Protein AF-A0A7C3V975-F1 (afdb_monomer_lite)

pLDDT: mean 89.35, std 14.67, range [47.31, 98.38]

Sequence (94 aa):
ELTDHHQCRLGKWYEGIGRQKYGEYKEFIELGQIHPKVHETGKALIDALNAKDTEKANNLADKLIDYKNQVIKVLDDLNNKVKANNIYNRQKEV

Radius of gyration: 17.16 Å; chains: 1; bounding box: 35×23×55 Å

Structure (mmCIF, N/CA/C/O backbone):
data_AF-A0A7C3V975-F1
#
_entry.id   AF-A0A7C3V975-F1
#
loop_
_atom_site.group_PDB
_atom_site.id
_atom_site.type_symbol
_atom_site.label_atom_id
_atom_site.label_alt_id
_atom_site.label_comp_id
_atom_site.label_asym_id
_atom_site.label_entity_id
_atom_site.label_seq_id
_atom_site.pdbx_PDB_ins_code
_atom_site.Cartn_x
_atom_site.Cartn_y
_atom_site.Cartn_z
_atom_site.occupancy
_atom_site.B_iso_or_equiv
_atom_site.auth_seq_id
_atom_site.auth_comp_id
_atom_site.auth_asym_id
_atom_site.auth_atom_id
_atom_site.pdbx_PDB_model_num
ATOM 1 N N . GLU A 1 1 ? 9.099 -12.260 -3.849 1.00 52.84 1 GLU A N 1
ATOM 2 C CA . GLU A 1 1 ? 7.861 -11.571 -3.408 1.00 52.84 1 GLU A CA 1
ATOM 3 C C . GLU A 1 1 ? 7.065 -10.925 -4.550 1.00 52.84 1 GLU A C 1
ATOM 5 O O . GLU A 1 1 ? 5.848 -10.962 -4.492 1.00 52.84 1 GLU A O 1
ATOM 10 N N . LEU A 1 2 ? 7.691 -10.389 -5.611 1.00 51.84 2 LEU A N 1
ATOM 11 C CA . LEU A 1 2 ? 6.971 -9.817 -6.771 1.00 51.84 2 LEU A CA 1
ATOM 12 C C . LEU A 1 2 ? 6.350 -10.855 -7.732 1.00 51.84 2 LEU A C 1
ATOM 14 O O . LEU A 1 2 ? 5.587 -10.493 -8.621 1.00 51.84 2 LEU A O 1
ATOM 18 N N . THR A 1 3 ? 6.644 -12.140 -7.535 1.00 50.06 3 THR A N 1
ATOM 19 C CA . THR A 1 3 ? 6.222 -13.249 -8.406 1.00 50.06 3 THR A CA 1
ATOM 20 C C . THR A 1 3 ? 5.510 -14.396 -7.678 1.00 50.06 3 THR A C 1
ATOM 22 O O . THR A 1 3 ? 5.170 -15.375 -8.332 1.00 50.06 3 THR A O 1
ATOM 25 N N . ASP A 1 4 ? 5.204 -14.292 -6.376 1.00 47.75 4 ASP A N 1
ATOM 26 C CA . ASP A 1 4 ? 4.550 -15.380 -5.616 1.00 47.75 4 ASP A CA 1
ATOM 27 C C . ASP A 1 4 ? 3.131 -15.011 -5.142 1.00 47.75 4 ASP A C 1
ATOM 29 O O . ASP A 1 4 ? 2.856 -14.552 -4.031 1.00 47.75 4 ASP A O 1
ATOM 33 N N . HIS A 1 5 ? 2.248 -15.126 -6.128 1.00 51.56 5 HIS A N 1
ATOM 34 C CA . HIS A 1 5 ? 0.832 -15.461 -6.115 1.00 51.56 5 HIS A CA 1
ATOM 35 C C . HIS A 1 5 ? 0.293 -15.929 -4.729 1.00 51.56 5 HIS A C 1
ATOM 37 O O . HIS A 1 5 ? 0.618 -17.009 -4.253 1.00 51.56 5 HIS A O 1
ATOM 43 N N . HIS A 1 6 ? -0.594 -15.129 -4.107 1.00 47.31 6 HIS A N 1
ATOM 44 C CA . HIS A 1 6 ? -1.404 -15.391 -2.885 1.00 47.31 6 HIS A CA 1
ATOM 45 C C . HIS A 1 6 ? -0.833 -15.071 -1.478 1.00 47.31 6 HIS A C 1
ATOM 47 O O . HIS A 1 6 ? -1.545 -15.292 -0.494 1.00 47.31 6 HIS A O 1
ATOM 53 N N . GLN A 1 7 ? 0.392 -14.544 -1.312 1.00 57.78 7 GLN A N 1
ATOM 54 C CA . GLN A 1 7 ? 1.087 -14.669 -0.011 1.00 57.78 7 GLN A CA 1
ATOM 55 C C . GLN A 1 7 ? 1.553 -13.393 0.729 1.00 57.78 7 GLN A C 1
ATOM 57 O O . GLN A 1 7 ? 2.099 -13.539 1.825 1.00 57.78 7 GLN A O 1
ATOM 62 N N . CYS A 1 8 ? 1.322 -12.161 0.249 1.00 83.44 8 CYS A N 1
ATOM 63 C CA . CYS A 1 8 ? 1.775 -10.976 1.001 1.00 83.44 8 CYS A CA 1
ATOM 64 C C . CYS A 1 8 ? 1.128 -10.923 2.399 1.00 83.44 8 CYS A C 1
ATOM 66 O O . CYS A 1 8 ? -0.098 -10.956 2.532 1.00 83.44 8 CYS A O 1
ATOM 68 N N . ARG A 1 9 ? 1.951 -10.815 3.454 1.00 88.88 9 ARG A N 1
ATOM 69 C CA . ARG A 1 9 ? 1.482 -10.752 4.850 1.00 88.88 9 ARG A CA 1
ATOM 70 C C . ARG A 1 9 ? 0.467 -9.627 5.056 1.00 88.88 9 ARG A C 1
ATOM 72 O O . ARG A 1 9 ? -0.531 -9.841 5.741 1.00 88.88 9 ARG A O 1
ATOM 79 N N . LEU A 1 10 ? 0.712 -8.465 4.446 1.00 91.00 10 LEU A N 1
ATOM 80 C CA . LEU A 1 10 ? -0.194 -7.323 4.525 1.00 91.00 10 LEU A CA 1
ATOM 81 C C . LEU A 1 10 ? -1.522 -7.618 3.824 1.00 91.00 10 LEU A C 1
ATOM 83 O O . LEU A 1 10 ? -2.567 -7.422 4.431 1.00 91.00 10 LEU A O 1
ATOM 87 N N . GLY A 1 11 ? -1.490 -8.167 2.606 1.00 91.12 11 GLY A N 1
ATOM 88 C CA . GLY A 1 11 ? -2.698 -8.566 1.878 1.00 91.12 11 GLY A CA 1
ATOM 89 C C . GLY A 1 11 ? -3.542 -9.607 2.625 1.00 91.12 11 GLY A C 1
ATOM 90 O O . GLY A 1 11 ? -4.759 -9.472 2.711 1.00 91.12 11 GLY A O 1
ATOM 91 N N . LYS A 1 12 ? -2.912 -10.607 3.256 1.00 91.81 12 LYS A N 1
ATOM 92 C CA . LYS A 1 12 ? -3.629 -11.593 4.087 1.00 91.81 12 LYS A CA 1
ATOM 93 C C . LYS A 1 12 ? -4.257 -10.976 5.330 1.00 91.81 12 LYS A C 1
ATOM 95 O O . LYS A 1 12 ? -5.368 -11.337 5.706 1.00 91.81 12 LYS A O 1
ATOM 100 N N . TRP A 1 13 ? -3.535 -10.075 5.993 1.00 94.56 13 TRP A N 1
ATOM 101 C CA . TRP A 1 13 ? -4.081 -9.343 7.131 1.00 94.56 13 TRP A CA 1
ATOM 102 C C . TRP A 1 13 ? -5.254 -8.465 6.694 1.00 94.56 13 TRP A C 1
ATOM 104 O O . TRP A 1 13 ? -6.284 -8.480 7.363 1.00 94.56 13 TRP A O 1
ATOM 114 N N . TYR A 1 14 ? -5.114 -7.778 5.559 1.00 94.56 14 TYR A N 1
ATOM 115 C CA . TYR A 1 14 ? -6.141 -6.928 4.976 1.00 94.56 14 TYR A CA 1
ATOM 116 C C . TYR A 1 14 ? -7.422 -7.726 4.716 1.00 94.56 14 TYR A C 1
ATOM 118 O O . TYR A 1 14 ? -8.463 -7.378 5.248 1.00 94.56 14 TYR A O 1
ATOM 126 N N . GLU A 1 15 ? -7.360 -8.859 4.018 1.00 92.06 15 GLU A N 1
ATOM 127 C CA . GLU A 1 15 ? -8.569 -9.650 3.739 1.00 92.06 15 GLU A CA 1
ATOM 128 C C . GLU A 1 15 ? -9.124 -10.420 4.949 1.00 92.06 15 GLU A C 1
ATOM 130 O O . GLU A 1 15 ? -10.303 -10.767 4.975 1.00 92.06 15 GLU A O 1
ATOM 135 N N . GLY A 1 16 ? -8.295 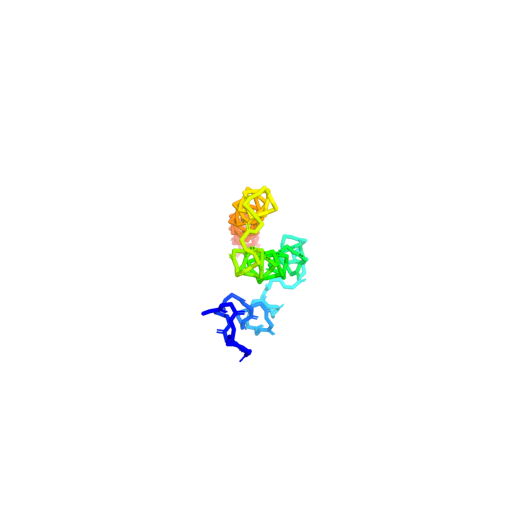-10.689 5.959 1.00 94.06 16 GLY A N 1
ATOM 136 C CA . GLY A 1 16 ? -8.681 -11.443 7.148 1.00 94.06 16 GLY A CA 1
ATOM 137 C C . GLY A 1 16 ? -9.077 -10.556 8.327 1.00 94.06 16 GLY A C 1
ATOM 138 O O . GLY A 1 16 ? -10.034 -9.781 8.293 1.00 94.06 16 GLY A O 1
ATOM 139 N N . ILE A 1 17 ? -8.327 -10.701 9.420 1.00 94.81 17 ILE A N 1
ATOM 140 C CA . ILE A 1 17 ? -8.622 -10.037 10.696 1.00 94.81 17 ILE A CA 1
ATOM 141 C C . ILE A 1 17 ? -8.587 -8.505 10.603 1.00 94.81 17 ILE A C 1
ATOM 143 O O . ILE A 1 17 ? -9.261 -7.832 11.380 1.00 94.81 17 ILE A O 1
ATOM 147 N N . GLY A 1 18 ? -7.825 -7.948 9.659 1.00 95.12 18 GLY A N 1
ATOM 148 C CA . GLY A 1 18 ? -7.773 -6.516 9.399 1.00 95.12 18 GLY A CA 1
ATOM 149 C C . GLY A 1 18 ? -9.131 -5.986 8.953 1.00 95.12 18 GLY A C 1
ATOM 150 O O . GLY A 1 18 ? -9.652 -5.078 9.591 1.00 95.12 18 GLY A O 1
ATOM 151 N N . ARG A 1 19 ? -9.761 -6.603 7.944 1.00 96.12 19 ARG A N 1
ATOM 152 C CA . ARG A 1 19 ? -11.099 -6.213 7.468 1.00 96.12 19 ARG A CA 1
ATOM 153 C C . ARG A 1 19 ? -12.159 -6.355 8.554 1.00 96.12 19 ARG A C 1
ATOM 155 O O . ARG A 1 19 ? -12.991 -5.467 8.696 1.00 96.12 19 ARG A O 1
ATOM 162 N N . GLN A 1 20 ? -12.103 -7.424 9.348 1.00 95.81 20 GLN A N 1
ATOM 163 C CA . GLN A 1 20 ? -13.055 -7.639 10.445 1.00 95.81 20 GLN A CA 1
ATOM 164 C C . GLN A 1 20 ? -12.969 -6.556 11.528 1.00 95.81 20 GLN A C 1
ATOM 166 O O . GLN A 1 20 ? -13.991 -6.170 12.082 1.00 95.81 20 GLN A O 1
ATOM 171 N N . LYS A 1 21 ? -11.761 -6.078 11.850 1.00 94.38 21 LYS A N 1
ATOM 172 C CA . LYS A 1 21 ? -11.546 -5.106 12.935 1.00 94.38 21 LYS A CA 1
ATOM 173 C C . LYS A 1 21 ? -11.547 -3.653 12.481 1.00 94.38 21 LYS A C 1
ATOM 175 O O . LYS A 1 21 ? -11.867 -2.774 13.274 1.00 94.38 21 LYS A O 1
ATOM 180 N N . TYR A 1 22 ? -11.123 -3.402 11.248 1.00 96.75 22 TYR A N 1
ATOM 181 C CA . TYR A 1 22 ? -10.793 -2.065 10.767 1.00 96.75 22 TYR A CA 1
ATOM 182 C C . TYR A 1 22 ? -11.493 -1.700 9.454 1.00 96.75 22 TYR A C 1
ATOM 184 O O . TYR A 1 22 ? -11.260 -0.614 8.938 1.00 96.75 22 TYR A O 1
ATOM 192 N N . GLY A 1 23 ? -12.359 -2.564 8.914 1.00 94.88 23 GLY A N 1
ATOM 193 C CA . GLY A 1 23 ? -12.994 -2.372 7.605 1.00 94.88 23 GLY A CA 1
ATOM 194 C C . GLY A 1 23 ? -13.811 -1.085 7.454 1.00 94.88 23 GLY A C 1
ATOM 195 O O . GLY A 1 23 ? -13.993 -0.614 6.336 1.00 94.88 23 GLY A O 1
ATOM 196 N N . GLU A 1 24 ? -14.267 -0.502 8.562 1.00 95.31 24 GLU A N 1
ATOM 197 C CA . GLU A 1 24 ? -15.033 0.751 8.581 1.00 95.31 24 GLU A CA 1
ATOM 198 C C . GLU A 1 24 ? -14.149 2.009 8.592 1.00 95.31 24 GLU A C 1
ATOM 200 O O . GLU A 1 24 ? -14.638 3.118 8.373 1.00 95.31 24 GLU A O 1
ATOM 205 N N . TYR A 1 25 ? -12.842 1.868 8.841 1.00 96.88 25 TYR A N 1
ATOM 206 C CA . TYR A 1 25 ? -11.920 2.998 8.846 1.00 96.88 25 TYR A CA 1
ATOM 207 C C . TYR A 1 25 ? -11.551 3.378 7.414 1.00 96.88 25 TYR A C 1
ATOM 209 O O . TYR A 1 25 ? -11.145 2.540 6.605 1.00 96.88 25 TYR A O 1
ATOM 217 N N . LYS A 1 26 ? -11.632 4.675 7.106 1.00 96.94 26 LYS A N 1
ATOM 218 C CA . LYS A 1 26 ? -11.257 5.208 5.792 1.00 96.94 26 LYS A CA 1
ATOM 219 C C . LYS A 1 26 ? -9.808 4.862 5.444 1.00 96.94 26 LYS A C 1
ATOM 221 O O . LYS A 1 26 ? -9.532 4.486 4.310 1.00 96.94 26 LYS A O 1
ATOM 226 N N . GLU A 1 27 ? -8.911 4.946 6.422 1.00 97.69 27 GLU A N 1
ATOM 227 C CA . GLU A 1 27 ? -7.492 4.622 6.283 1.00 97.69 27 GLU A CA 1
ATOM 228 C C . GLU A 1 27 ? -7.305 3.152 5.882 1.00 97.69 27 GLU A C 1
ATOM 230 O O . GLU A 1 27 ? -6.482 2.823 5.033 1.00 97.69 27 GLU A O 1
ATOM 235 N N . PHE A 1 28 ? -8.130 2.253 6.423 1.00 97.38 28 PHE A N 1
ATOM 236 C CA . PHE A 1 28 ? -8.107 0.856 6.016 1.00 97.38 28 PHE A CA 1
ATOM 237 C C . PHE A 1 28 ? -8.552 0.694 4.556 1.00 97.38 28 PHE A C 1
ATOM 239 O O . PHE A 1 28 ? -7.866 0.038 3.783 1.00 97.38 28 PHE A O 1
ATOM 246 N N . ILE A 1 29 ? -9.641 1.340 4.133 1.00 97.00 29 ILE A N 1
ATOM 247 C CA . ILE A 1 29 ? -10.099 1.292 2.731 1.00 97.00 29 ILE A CA 1
ATOM 248 C C . ILE A 1 29 ? -9.029 1.841 1.771 1.00 97.00 29 ILE A C 1
ATOM 250 O O . ILE A 1 29 ? -8.784 1.262 0.712 1.00 97.00 29 ILE A O 1
ATOM 254 N N . GLU A 1 30 ? -8.372 2.940 2.141 1.00 97.25 30 GLU A N 1
ATOM 255 C CA . GLU A 1 30 ? -7.305 3.573 1.359 1.00 97.25 30 GLU A CA 1
ATOM 256 C C . GLU A 1 30 ? -6.084 2.655 1.198 1.00 97.25 30 GLU A C 1
ATOM 258 O O . GLU A 1 30 ? -5.528 2.533 0.102 1.00 97.25 30 GLU A O 1
ATOM 263 N N . LEU A 1 31 ? -5.720 1.919 2.249 1.00 96.56 31 LEU A N 1
ATOM 264 C CA . LEU A 1 31 ? -4.642 0.934 2.205 1.00 96.56 31 LEU A CA 1
ATOM 265 C C . LEU A 1 31 ? -4.868 -0.131 1.122 1.00 96.56 31 LEU A C 1
ATOM 267 O O . LEU A 1 31 ? -3.930 -0.495 0.409 1.00 96.56 31 LEU A O 1
ATOM 271 N N . GLY A 1 32 ? -6.116 -0.581 0.955 1.00 94.06 32 GLY A N 1
ATOM 272 C CA . GLY A 1 32 ? -6.506 -1.528 -0.090 1.00 94.06 32 GLY A CA 1
ATOM 273 C C . GLY A 1 32 ? -6.342 -0.995 -1.515 1.00 94.06 32 GLY A C 1
ATOM 274 O O . GLY A 1 32 ? -6.222 -1.785 -2.446 1.00 94.06 32 GLY A O 1
ATOM 275 N N . GLN A 1 33 ? -6.298 0.326 -1.699 1.00 94.44 33 GLN A N 1
ATOM 276 C CA . GLN A 1 33 ? -6.106 0.963 -3.007 1.00 94.44 33 GLN A CA 1
ATOM 277 C C . GLN A 1 33 ? -4.629 1.221 -3.322 1.00 94.44 33 GLN A C 1
ATOM 279 O O . GLN A 1 33 ? -4.226 1.191 -4.485 1.00 94.44 33 GLN A O 1
ATOM 284 N N . ILE A 1 34 ? -3.816 1.502 -2.301 1.00 95.31 34 ILE A N 1
ATOM 285 C CA . ILE A 1 34 ? -2.402 1.864 -2.473 1.00 95.31 34 ILE A CA 1
ATOM 286 C C . ILE A 1 34 ? -1.513 0.616 -2.492 1.00 95.31 34 ILE A C 1
ATOM 288 O O . ILE A 1 34 ? -0.578 0.543 -3.289 1.00 95.31 34 ILE A O 1
ATOM 292 N N . HIS A 1 35 ? -1.813 -0.399 -1.675 1.00 94.06 35 HIS A N 1
ATOM 293 C CA . HIS A 1 35 ? -1.001 -1.616 -1.601 1.00 94.06 35 HIS A CA 1
ATOM 294 C C . HIS A 1 35 ? -0.846 -2.355 -2.950 1.00 94.06 35 HIS A C 1
ATOM 296 O O . HIS A 1 35 ? 0.287 -2.722 -3.276 1.00 94.06 35 HIS A O 1
ATOM 302 N N . PRO A 1 36 ? -1.896 -2.520 -3.786 1.00 94.00 36 PRO A N 1
ATOM 303 C CA . PRO A 1 36 ? -1.745 -3.126 -5.112 1.00 94.00 36 PRO A CA 1
ATOM 304 C C . PRO A 1 36 ? -0.768 -2.366 -6.017 1.00 94.00 36 PRO A C 1
ATOM 306 O O . PRO A 1 36 ? 0.040 -2.991 -6.702 1.00 94.00 36 PRO A O 1
ATOM 309 N N . LYS A 1 37 ? -0.748 -1.026 -5.945 1.00 95.06 37 LYS A N 1
ATOM 310 C CA . LYS A 1 37 ? 0.134 -0.181 -6.768 1.00 95.06 37 LYS A CA 1
ATOM 311 C C . LYS A 1 37 ? 1.614 -0.432 -6.490 1.00 95.06 37 LYS A C 1
ATOM 313 O O . LYS A 1 37 ? 2.427 -0.339 -7.407 1.00 95.06 37 LYS A O 1
ATOM 318 N N . VAL A 1 38 ? 1.975 -0.793 -5.254 1.00 95.12 38 VAL A N 1
ATOM 319 C CA . VAL A 1 38 ? 3.348 -1.201 -4.898 1.00 95.12 38 VAL A CA 1
ATOM 320 C C . VAL A 1 38 ? 3.749 -2.450 -5.686 1.00 95.12 38 VAL A C 1
ATOM 322 O O . VAL A 1 38 ? 4.819 -2.488 -6.291 1.00 95.12 38 VAL A O 1
ATOM 325 N N . HIS A 1 39 ? 2.879 -3.461 -5.724 1.00 93.62 39 HIS A N 1
ATOM 326 C CA . HIS A 1 39 ? 3.145 -4.706 -6.442 1.00 93.62 39 HIS A CA 1
ATOM 327 C C . HIS A 1 39 ? 3.164 -4.511 -7.961 1.00 93.62 39 HIS A C 1
ATOM 329 O O . HIS A 1 39 ? 4.079 -4.995 -8.625 1.00 93.62 39 HIS A O 1
ATOM 335 N N . GLU A 1 40 ? 2.198 -3.770 -8.503 1.00 94.06 40 GLU A N 1
ATOM 336 C CA . GLU A 1 40 ? 2.126 -3.447 -9.931 1.00 94.06 40 GLU A CA 1
ATOM 337 C C . GLU A 1 40 ? 3.371 -2.680 -10.394 1.00 94.06 40 GLU A C 1
ATOM 339 O O . GLU A 1 40 ? 4.009 -3.062 -11.377 1.00 94.06 40 GLU A O 1
ATOM 344 N N . THR A 1 41 ? 3.770 -1.649 -9.643 1.00 95.9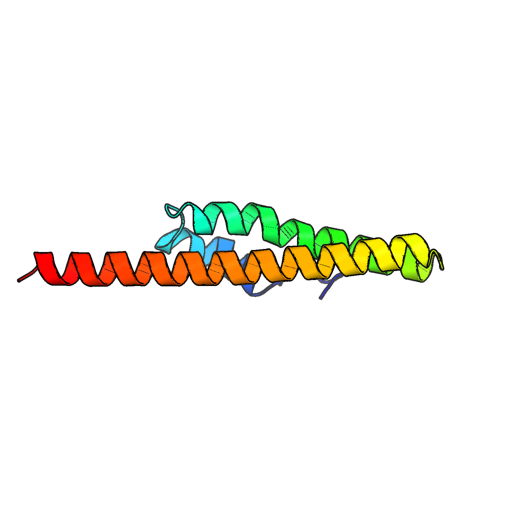4 41 THR A N 1
ATOM 345 C CA . THR A 1 41 ? 4.956 -0.838 -9.956 1.00 95.94 41 THR A CA 1
ATOM 346 C C . THR A 1 41 ? 6.235 -1.658 -9.827 1.00 95.94 41 THR A C 1
ATOM 348 O O . THR A 1 41 ? 7.102 -1.572 -10.692 1.00 95.94 41 THR A O 1
ATOM 351 N N . GLY A 1 42 ? 6.353 -2.501 -8.796 1.00 94.94 42 GLY A N 1
ATOM 352 C CA . GLY A 1 42 ? 7.511 -3.378 -8.630 1.00 94.94 42 GLY A CA 1
ATOM 353 C C . GLY A 1 42 ? 7.647 -4.405 -9.758 1.00 94.94 42 GLY A C 1
ATOM 354 O O . GLY A 1 42 ? 8.757 -4.662 -10.221 1.00 94.94 42 GLY A O 1
ATOM 355 N N . LYS A 1 43 ? 6.531 -4.955 -10.254 1.00 95.06 43 LYS A N 1
ATOM 356 C CA . LYS A 1 43 ? 6.540 -5.855 -11.414 1.00 95.06 43 LYS A CA 1
ATOM 357 C C . LYS A 1 43 ? 6.972 -5.111 -12.678 1.00 95.06 43 LYS A C 1
ATOM 359 O O . LYS A 1 43 ? 7.893 -5.554 -13.355 1.00 95.06 43 LYS A O 1
ATOM 364 N N . ALA A 1 44 ? 6.379 -3.945 -12.937 1.00 96.19 44 ALA A N 1
ATOM 365 C CA . ALA A 1 44 ? 6.748 -3.109 -14.076 1.00 96.19 44 ALA A CA 1
ATOM 366 C C . ALA A 1 44 ? 8.225 -2.677 -14.032 1.00 96.19 44 ALA A C 1
ATOM 368 O O . ALA A 1 44 ? 8.864 -2.564 -15.077 1.00 96.19 44 ALA A O 1
ATOM 369 N N . LEU A 1 45 ? 8.771 -2.442 -12.833 1.00 97.12 45 LEU A N 1
ATOM 370 C CA . LEU A 1 45 ? 10.181 -2.119 -12.629 1.00 97.12 45 LEU A CA 1
ATOM 371 C C . LEU A 1 45 ? 11.080 -3.289 -13.039 1.00 97.12 45 LEU A C 1
ATOM 373 O O . LEU A 1 45 ? 12.037 -3.081 -13.779 1.00 97.12 45 LEU A O 1
ATOM 377 N N . ILE A 1 46 ? 10.758 -4.513 -12.608 1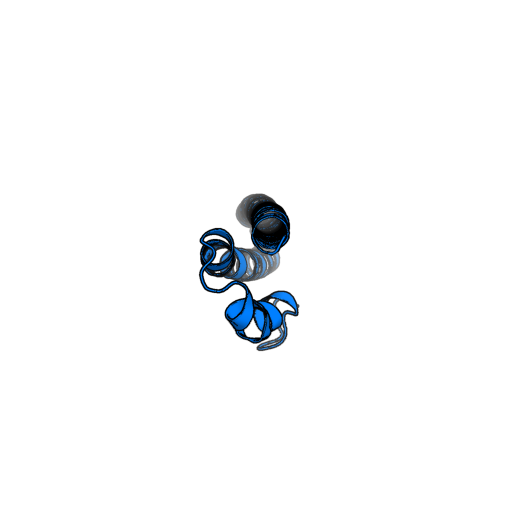.00 95.94 46 ILE A N 1
ATOM 378 C CA . ILE A 1 46 ? 11.487 -5.719 -13.032 1.00 95.94 46 ILE A CA 1
ATOM 379 C C . ILE A 1 46 ? 11.441 -5.861 -14.556 1.00 95.94 46 ILE A C 1
ATOM 381 O O . ILE A 1 46 ? 12.475 -6.096 -15.180 1.00 95.94 46 ILE A O 1
ATOM 385 N N . ASP A 1 47 ? 10.269 -5.670 -15.162 1.00 96.56 47 ASP A N 1
ATOM 386 C CA . ASP A 1 47 ? 10.107 -5.765 -16.614 1.00 96.56 47 ASP A CA 1
ATOM 387 C C . ASP A 1 47 ? 10.955 -4.709 -17.351 1.00 96.56 47 ASP A C 1
ATOM 389 O O . ASP A 1 47 ? 11.608 -5.026 -18.346 1.00 96.56 47 ASP A O 1
ATOM 393 N N . ALA A 1 48 ? 11.015 -3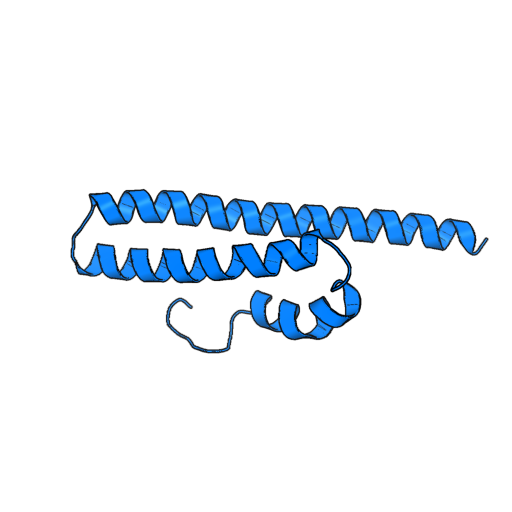.472 -16.841 1.00 97.81 48 ALA A N 1
ATOM 394 C CA . ALA A 1 48 ? 11.852 -2.405 -17.397 1.00 97.81 48 ALA A CA 1
ATOM 395 C C . ALA A 1 48 ? 13.356 -2.708 -17.268 1.00 97.81 48 ALA A C 1
ATOM 397 O O . ALA A 1 48 ? 14.108 -2.522 -18.226 1.00 97.81 48 ALA A O 1
ATOM 398 N N . LEU A 1 49 ? 13.792 -3.238 -16.119 1.00 96.19 49 LEU A N 1
ATOM 399 C CA . LEU A 1 49 ? 15.178 -3.662 -15.902 1.00 96.19 49 LEU A CA 1
ATOM 400 C C . LEU A 1 49 ? 15.577 -4.797 -16.855 1.00 96.19 49 LEU A C 1
ATOM 402 O O . LEU A 1 49 ? 16.650 -4.746 -17.457 1.00 96.19 49 LEU A O 1
ATOM 406 N N . ASN A 1 50 ? 14.695 -5.781 -17.053 1.00 96.81 50 ASN A N 1
ATOM 407 C CA . ASN A 1 50 ? 14.911 -6.880 -17.998 1.00 96.81 50 ASN A CA 1
ATOM 408 C C . ASN A 1 50 ? 14.995 -6.383 -19.450 1.00 96.81 50 ASN A C 1
ATOM 410 O O . ASN A 1 50 ? 15.793 -6.896 -20.233 1.00 96.81 50 ASN A O 1
ATOM 414 N N . ALA A 1 51 ? 14.217 -5.354 -19.796 1.00 97.69 51 ALA A N 1
ATOM 415 C CA . ALA A 1 51 ? 14.265 -4.689 -21.096 1.00 97.69 51 ALA A CA 1
ATOM 416 C C . ALA A 1 51 ? 15.466 -3.734 -21.267 1.00 97.69 51 ALA A C 1
ATOM 418 O O . ALA A 1 51 ? 15.643 -3.179 -22.350 1.00 97.69 51 ALA A O 1
ATOM 419 N N . LYS A 1 52 ? 16.295 -3.543 -20.226 1.00 97.69 52 LYS A N 1
ATOM 420 C CA . LYS A 1 52 ? 17.386 -2.549 -20.168 1.00 97.69 52 LYS A CA 1
ATOM 421 C C . LYS A 1 52 ? 16.920 -1.105 -20.415 1.00 97.69 52 LYS A C 1
ATOM 423 O O . LYS A 1 52 ? 17.718 -0.257 -20.808 1.00 97.69 52 LYS A O 1
ATOM 428 N N . ASP A 1 53 ? 15.647 -0.821 -20.151 1.00 98.06 53 ASP A N 1
ATOM 429 C CA . ASP A 1 53 ? 15.064 0.517 -20.221 1.00 98.06 53 ASP A CA 1
ATOM 430 C C . ASP A 1 53 ? 15.313 1.242 -18.890 1.00 98.06 53 ASP A C 1
ATOM 432 O O . ASP A 1 53 ? 14.518 1.186 -17.947 1.00 98.06 53 ASP A O 1
ATOM 436 N N . THR A 1 54 ? 16.491 1.859 -18.787 1.00 96.19 54 THR A N 1
ATOM 437 C CA . THR A 1 54 ? 16.989 2.477 -17.551 1.00 96.19 54 THR A CA 1
ATOM 438 C C . THR A 1 54 ? 16.197 3.714 -17.143 1.00 96.19 54 THR A C 1
ATOM 440 O O . THR A 1 54 ? 15.988 3.932 -15.952 1.00 96.19 54 THR A O 1
ATOM 443 N N . GLU A 1 55 ? 15.712 4.503 -18.102 1.00 98.00 55 GLU A N 1
ATOM 444 C CA . GLU A 1 55 ? 14.890 5.683 -17.823 1.00 98.00 55 GLU A CA 1
ATOM 445 C C . GLU A 1 55 ? 13.557 5.272 -17.193 1.00 98.00 55 GLU A C 1
ATOM 447 O O . GLU A 1 55 ? 13.180 5.761 -16.122 1.00 98.00 55 GLU A O 1
ATOM 452 N N . LYS A 1 56 ? 12.864 4.309 -17.809 1.00 97.56 56 LYS A N 1
ATOM 453 C CA . LYS A 1 56 ? 11.617 3.775 -17.266 1.00 97.56 56 LYS A CA 1
ATOM 454 C C . LYS A 1 56 ? 11.834 3.108 -15.912 1.00 97.56 56 LYS A C 1
ATOM 456 O O . LYS A 1 56 ? 11.015 3.300 -15.014 1.00 97.56 56 LYS A O 1
ATOM 461 N N . ALA A 1 57 ? 12.924 2.357 -15.746 1.00 98.06 57 ALA A N 1
ATOM 462 C CA . ALA A 1 57 ? 13.260 1.733 -14.472 1.00 98.06 57 ALA A CA 1
ATOM 463 C C . ALA A 1 57 ? 13.465 2.774 -13.357 1.00 98.06 57 ALA A C 1
ATOM 465 O O . ALA A 1 57 ? 12.889 2.622 -12.284 1.00 98.06 57 ALA A O 1
ATOM 466 N N . ASN A 1 58 ? 14.193 3.865 -13.610 1.00 98.06 58 ASN A N 1
ATOM 467 C CA . ASN A 1 58 ? 14.384 4.928 -12.616 1.00 98.06 58 ASN A CA 1
ATOM 468 C C . ASN A 1 58 ? 13.051 5.579 -12.216 1.00 98.06 58 ASN A C 1
ATOM 470 O O . ASN A 1 58 ? 12.720 5.643 -11.034 1.00 98.06 58 ASN A O 1
ATOM 474 N N . ASN A 1 59 ? 12.225 5.944 -13.200 1.00 98.31 59 ASN A N 1
ATOM 475 C CA . ASN A 1 59 ? 10.904 6.525 -12.948 1.00 98.31 59 ASN A CA 1
ATOM 476 C C . ASN A 1 59 ? 9.984 5.587 -12.142 1.00 98.31 59 ASN A C 1
ATOM 478 O O . ASN A 1 59 ? 9.183 6.032 -11.317 1.00 98.31 59 ASN A O 1
ATOM 482 N N . LEU A 1 60 ? 10.060 4.277 -12.391 1.00 98.38 60 LEU A N 1
ATOM 483 C CA . LEU A 1 60 ? 9.289 3.278 -11.652 1.00 98.38 60 LEU A CA 1
ATOM 484 C C . LEU A 1 60 ? 9.844 3.045 -10.244 1.00 98.38 60 LEU A C 1
ATOM 486 O O . LEU A 1 60 ? 9.058 2.820 -9.326 1.00 98.38 60 LEU A O 1
ATOM 490 N N . ALA A 1 61 ? 11.160 3.131 -10.051 1.00 97.88 61 ALA A N 1
ATOM 491 C CA . ALA A 1 61 ? 11.779 3.040 -8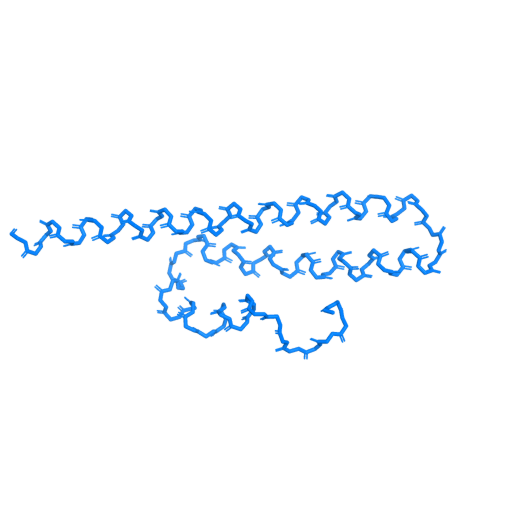.734 1.00 97.88 61 ALA A CA 1
ATOM 492 C C . ALA A 1 61 ? 11.330 4.194 -7.823 1.00 97.88 61 ALA A C 1
ATOM 494 O O . ALA A 1 61 ? 10.913 3.941 -6.691 1.00 97.88 61 ALA A O 1
ATOM 495 N N . ASP A 1 62 ? 11.305 5.427 -8.333 1.00 98.19 62 ASP A N 1
ATOM 496 C CA . ASP A 1 62 ? 10.823 6.590 -7.578 1.00 98.19 62 ASP A CA 1
ATOM 497 C C . ASP A 1 62 ? 9.347 6.440 -7.186 1.00 98.19 62 ASP A C 1
ATOM 499 O O . ASP A 1 62 ? 8.975 6.625 -6.025 1.00 98.19 62 ASP A O 1
ATOM 503 N N . LYS A 1 63 ? 8.499 6.003 -8.128 1.00 97.69 63 LYS A N 1
ATOM 504 C CA . LYS A 1 63 ? 7.082 5.709 -7.851 1.00 97.69 63 LYS A CA 1
ATOM 505 C C . LYS A 1 63 ? 6.903 4.597 -6.823 1.00 97.69 63 LYS A C 1
ATOM 507 O O . LYS A 1 63 ? 6.005 4.666 -5.988 1.00 97.69 63 LYS A O 1
ATOM 512 N N . LEU A 1 64 ? 7.742 3.565 -6.871 1.00 97.31 64 LEU A N 1
ATOM 513 C CA . LEU A 1 64 ? 7.686 2.465 -5.916 1.00 97.31 64 LEU A CA 1
ATOM 514 C C . LEU A 1 64 ? 8.007 2.949 -4.495 1.00 97.31 64 LEU A C 1
ATOM 516 O O . LEU A 1 64 ? 7.336 2.538 -3.545 1.00 97.31 64 LEU A O 1
ATOM 520 N N . ILE A 1 65 ? 9.000 3.831 -4.352 1.00 97.62 65 ILE A N 1
ATOM 521 C CA . ILE A 1 65 ? 9.346 4.461 -3.071 1.00 97.62 65 ILE A CA 1
ATOM 522 C C . ILE A 1 65 ? 8.180 5.315 -2.567 1.00 97.62 65 ILE A C 1
ATOM 524 O O . ILE A 1 65 ? 7.809 5.200 -1.397 1.00 97.62 65 ILE A O 1
ATOM 528 N N . ASP A 1 66 ? 7.568 6.114 -3.438 1.00 97.94 66 ASP A N 1
ATOM 529 C CA . ASP A 1 66 ? 6.413 6.939 -3.085 1.00 97.94 66 ASP A CA 1
ATOM 530 C C . ASP A 1 66 ? 5.229 6.087 -2.593 1.00 97.94 66 ASP A C 1
ATOM 532 O O . ASP A 1 66 ? 4.752 6.274 -1.471 1.00 97.94 66 ASP A O 1
ATOM 536 N N . TYR A 1 67 ? 4.819 5.061 -3.346 1.00 97.31 67 TYR A N 1
ATOM 537 C CA . TYR A 1 67 ? 3.728 4.177 -2.921 1.00 97.31 67 TYR A CA 1
ATOM 538 C C . TYR A 1 67 ? 4.041 3.416 -1.631 1.00 97.31 67 TYR A C 1
ATOM 540 O O . TYR A 1 67 ? 3.159 3.254 -0.785 1.00 97.31 67 TYR A O 1
ATOM 548 N N . LYS A 1 68 ? 5.290 2.982 -1.429 1.00 96.06 68 LYS A N 1
ATOM 549 C CA . LYS A 1 68 ? 5.718 2.385 -0.157 1.00 96.06 68 LYS A CA 1
ATOM 550 C C . LYS A 1 68 ? 5.526 3.369 1.001 1.00 96.06 68 LYS A C 1
ATOM 552 O O . LYS A 1 68 ? 4.997 2.982 2.043 1.00 96.06 68 LYS A O 1
ATOM 557 N N . ASN A 1 69 ? 5.948 4.621 0.835 1.00 97.62 69 ASN A N 1
ATOM 558 C CA . ASN A 1 69 ? 5.814 5.644 1.872 1.00 97.62 69 ASN A CA 1
ATOM 559 C C . ASN A 1 69 ? 4.341 5.947 2.173 1.00 97.62 69 ASN A C 1
ATOM 561 O O . ASN A 1 69 ? 3.972 6.082 3.339 1.00 97.62 69 ASN A O 1
ATOM 565 N N . GLN A 1 70 ? 3.485 5.971 1.149 1.00 97.56 70 GLN A N 1
ATOM 566 C CA . GLN A 1 70 ? 2.042 6.117 1.329 1.00 97.56 70 GLN A CA 1
ATOM 567 C C . GLN A 1 70 ? 1.434 4.951 2.126 1.00 97.56 70 GLN A C 1
ATOM 569 O O . GLN A 1 70 ? 0.657 5.192 3.046 1.00 97.56 70 GLN A O 1
ATOM 574 N N . VAL A 1 71 ? 1.823 3.698 1.845 1.00 97.06 71 VAL A N 1
ATOM 575 C CA . VAL A 1 71 ? 1.375 2.527 2.628 1.00 97.06 71 VAL A CA 1
ATOM 576 C C . VAL A 1 71 ? 1.733 2.677 4.107 1.00 97.06 71 VAL A C 1
ATOM 578 O O . VAL A 1 71 ? 0.886 2.448 4.968 1.00 97.06 71 VAL A O 1
ATOM 581 N N . ILE A 1 72 ? 2.974 3.075 4.407 1.00 97.12 72 ILE A N 1
ATOM 582 C CA . ILE A 1 72 ? 3.434 3.275 5.790 1.00 97.12 72 ILE A CA 1
ATOM 583 C C . ILE A 1 72 ? 2.611 4.372 6.466 1.00 97.12 72 ILE A C 1
ATOM 585 O O . ILE A 1 72 ? 2.066 4.151 7.544 1.00 97.12 72 ILE A O 1
ATOM 589 N N . LYS A 1 73 ? 2.449 5.518 5.797 1.00 97.81 73 LYS A N 1
ATOM 590 C CA . LYS A 1 73 ? 1.676 6.643 6.322 1.00 97.81 73 LYS A CA 1
ATOM 591 C C . LYS A 1 73 ? 0.236 6.242 6.654 1.00 97.81 73 LYS A C 1
ATOM 593 O O . LYS A 1 73 ? -0.250 6.551 7.734 1.00 97.81 73 LYS A O 1
ATOM 598 N N . VAL A 1 74 ? -0.439 5.533 5.752 1.00 97.69 74 VAL A N 1
ATOM 599 C CA . VAL A 1 74 ? -1.830 5.104 5.960 1.00 97.69 74 VAL A CA 1
ATOM 600 C C . VAL A 1 74 ? -1.952 4.113 7.123 1.00 97.69 74 VAL A C 1
ATOM 602 O O . VAL A 1 74 ? -2.913 4.175 7.889 1.00 97.69 74 VAL A O 1
ATOM 605 N N . LEU A 1 75 ? -0.972 3.223 7.304 1.00 97.25 75 LEU A N 1
ATOM 606 C CA . LEU A 1 75 ? -0.927 2.323 8.461 1.00 97.25 75 LEU A CA 1
ATOM 607 C C . LEU A 1 75 ? -0.731 3.082 9.781 1.00 97.25 75 LEU A C 1
ATOM 609 O O . LEU A 1 75 ? -1.380 2.748 10.777 1.00 97.25 75 LEU A O 1
ATOM 613 N N . ASP A 1 76 ? 0.120 4.108 9.791 1.00 97.81 76 ASP A N 1
ATOM 614 C CA . ASP A 1 76 ? 0.316 4.971 10.958 1.00 97.81 76 ASP A CA 1
ATOM 615 C C . ASP A 1 76 ? -0.952 5.772 11.285 1.00 97.81 76 ASP A C 1
ATOM 617 O O . ASP A 1 76 ? -1.374 5.822 12.445 1.00 97.81 76 ASP A O 1
ATOM 621 N N . ASP A 1 77 ? -1.609 6.329 10.266 1.00 97.50 77 ASP A N 1
ATOM 622 C CA . ASP A 1 77 ? -2.870 7.059 10.402 1.00 97.50 77 ASP A CA 1
ATOM 623 C C . ASP A 1 77 ? -3.976 6.146 10.969 1.00 97.50 77 ASP A C 1
ATOM 625 O O . ASP A 1 77 ? -4.644 6.506 11.946 1.00 97.50 77 ASP A O 1
ATOM 629 N N . LEU A 1 78 ? -4.102 4.916 10.453 1.00 96.81 78 LEU A N 1
ATOM 630 C CA . LEU A 1 78 ? -5.028 3.908 10.980 1.00 96.81 78 LEU A CA 1
ATOM 631 C C . LEU A 1 78 ? -4.738 3.592 12.455 1.00 96.81 78 LEU A C 1
ATOM 633 O O . LEU A 1 78 ? -5.649 3.581 13.286 1.00 96.81 78 LEU A O 1
ATOM 637 N N . ASN A 1 79 ? -3.472 3.358 12.805 1.00 95.56 79 ASN A N 1
ATOM 638 C CA . ASN A 1 79 ? -3.062 3.060 14.178 1.00 95.56 79 ASN A CA 1
ATOM 639 C C . ASN A 1 79 ? -3.410 4.209 15.138 1.00 95.56 79 ASN A C 1
ATOM 641 O O . ASN A 1 79 ? -3.935 3.978 16.231 1.00 95.56 79 ASN A O 1
ATOM 645 N N . ASN A 1 80 ? -3.166 5.453 14.724 1.00 95.94 80 ASN A N 1
ATOM 646 C CA . ASN A 1 80 ? -3.514 6.641 15.500 1.00 95.94 80 ASN A CA 1
ATOM 647 C C . ASN A 1 80 ? -5.031 6.759 15.697 1.00 95.94 80 ASN A C 1
ATOM 649 O O . ASN A 1 80 ? -5.493 7.026 16.811 1.00 95.94 80 ASN A O 1
ATOM 653 N N . LYS A 1 81 ? -5.816 6.487 14.649 1.00 94.62 81 LYS A N 1
ATOM 654 C CA . LYS A 1 81 ? -7.279 6.537 14.706 1.00 94.62 81 LYS A CA 1
ATOM 655 C C . LYS A 1 81 ? -7.866 5.478 15.639 1.00 94.62 81 LYS A C 1
ATOM 657 O O . LYS A 1 81 ? -8.740 5.789 16.451 1.00 94.62 81 LYS A O 1
ATOM 662 N N . VAL A 1 82 ? -7.352 4.250 15.577 1.00 93.94 82 VAL A N 1
ATOM 663 C CA . VAL A 1 82 ? -7.756 3.145 16.460 1.00 93.94 82 VAL A CA 1
ATOM 664 C C . VAL A 1 82 ? -7.416 3.458 17.918 1.00 93.94 82 VAL A C 1
ATOM 666 O O . VAL A 1 82 ? -8.256 3.275 18.799 1.00 93.94 82 VAL A O 1
ATOM 669 N N . LYS A 1 83 ? -6.217 3.986 18.198 1.00 92.38 83 LYS A N 1
ATOM 670 C CA . LYS A 1 83 ? -5.830 4.407 19.556 1.00 92.38 83 LYS A CA 1
ATOM 671 C C . LYS A 1 83 ? -6.760 5.486 20.104 1.00 92.38 83 LYS A C 1
ATOM 673 O O . LYS A 1 83 ? -7.235 5.349 21.229 1.00 92.38 83 LYS A O 1
ATOM 678 N N . ALA A 1 84 ? -7.054 6.518 19.313 1.00 89.50 84 ALA A N 1
ATOM 679 C CA . ALA A 1 84 ? -7.954 7.594 19.721 1.00 89.50 84 ALA A CA 1
ATOM 680 C C . ALA A 1 84 ? -9.372 7.079 20.027 1.00 89.50 84 ALA A C 1
ATOM 682 O O . ALA A 1 84 ? -9.951 7.447 21.048 1.00 89.50 84 ALA A O 1
ATOM 683 N N . ASN A 1 85 ? -9.909 6.182 19.190 1.00 85.56 85 ASN A N 1
ATOM 684 C CA . ASN A 1 85 ? -11.223 5.576 19.416 1.00 85.56 85 ASN A CA 1
ATOM 685 C C . ASN A 1 85 ? -11.248 4.713 20.693 1.00 85.56 85 ASN A C 1
ATOM 687 O O . ASN A 1 85 ? -12.153 4.848 21.512 1.00 85.56 85 ASN A O 1
ATOM 691 N N . ASN A 1 86 ? -10.211 3.905 20.922 1.00 80.94 86 ASN A N 1
ATOM 692 C CA . ASN A 1 86 ? -10.103 3.071 22.121 1.00 80.94 86 ASN A CA 1
ATOM 693 C C . ASN A 1 86 ? -9.980 3.887 23.418 1.00 80.94 86 ASN A C 1
ATOM 695 O O . ASN A 1 86 ? -10.538 3.492 24.440 1.00 80.94 86 ASN A O 1
ATOM 699 N N . ILE A 1 87 ? -9.257 5.013 23.395 1.00 77.75 87 ILE A N 1
ATOM 700 C CA . ILE A 1 87 ? -9.161 5.926 24.547 1.00 77.75 87 ILE A CA 1
ATOM 701 C C . ILE A 1 87 ? -10.533 6.531 24.859 1.00 77.75 87 ILE A C 1
ATOM 703 O O . ILE A 1 87 ? -10.924 6.578 26.023 1.00 77.75 87 ILE A O 1
ATOM 707 N N . TYR A 1 88 ? -11.273 6.952 23.830 1.00 68.12 88 TYR A N 1
ATOM 708 C CA . TYR A 1 88 ? -12.611 7.517 23.991 1.00 68.12 88 TYR A CA 1
ATOM 709 C C . TYR A 1 88 ? -13.609 6.503 24.565 1.00 68.12 88 TYR A C 1
ATOM 711 O O . T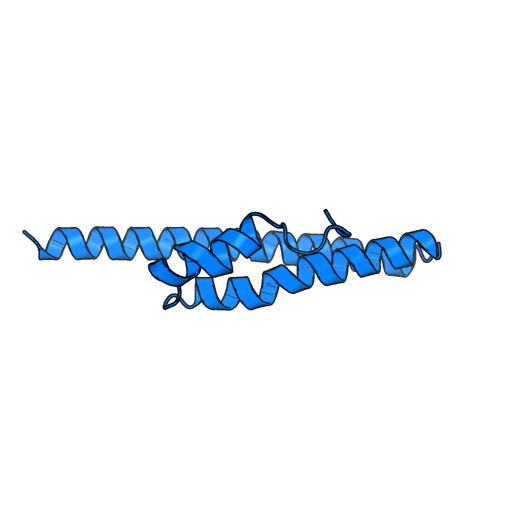YR A 1 88 ? -14.353 6.829 25.487 1.00 68.12 88 TYR A O 1
ATOM 719 N N . ASN A 1 89 ? -13.592 5.260 24.076 1.00 71.19 89 ASN A N 1
ATOM 720 C CA . ASN A 1 89 ? -14.524 4.232 24.544 1.00 71.19 89 ASN A CA 1
ATOM 721 C C . ASN A 1 89 ? -14.289 3.871 26.020 1.00 71.19 89 ASN A C 1
ATOM 723 O O . ASN A 1 89 ? -15.254 3.790 26.771 1.00 71.19 89 ASN A O 1
ATOM 727 N N . ARG A 1 90 ? -13.029 3.793 26.479 1.00 67.38 90 ARG A N 1
ATOM 728 C CA . ARG A 1 90 ? -12.723 3.548 27.904 1.00 67.38 90 ARG A CA 1
ATOM 729 C C . ARG A 1 90 ? -13.196 4.652 28.847 1.00 67.38 90 ARG A C 1
ATOM 731 O O . ARG A 1 90 ? -13.411 4.375 30.015 1.00 67.38 90 ARG A O 1
ATOM 738 N N . GLN A 1 91 ? -13.319 5.894 28.376 1.00 58.22 91 GLN A N 1
ATOM 739 C CA . GLN A 1 91 ? -13.810 7.006 29.201 1.00 58.22 91 GLN A CA 1
ATOM 740 C C . GLN A 1 91 ? -15.340 7.036 29.311 1.00 58.22 91 GLN A C 1
ATOM 742 O O . GLN A 1 91 ? -15.857 7.702 30.197 1.00 58.22 91 GLN A O 1
ATOM 747 N N . LYS A 1 92 ? -16.068 6.343 28.424 1.00 57.50 92 LYS A N 1
ATOM 748 C CA . LYS A 1 92 ? -17.537 6.241 28.471 1.00 57.50 92 LYS A CA 1
ATOM 749 C C . LYS A 1 92 ? -18.058 5.119 29.365 1.00 57.50 92 LYS A C 1
ATOM 751 O O . LYS A 1 92 ? -19.239 5.119 29.690 1.00 57.50 92 LYS A O 1
ATOM 756 N N . GLU A 1 93 ? -17.208 4.155 29.694 1.00 54.59 93 GLU A N 1
ATOM 757 C CA . GLU A 1 93 ? -17.550 2.993 30.521 1.00 54.59 93 GLU A CA 1
ATOM 758 C C . GLU A 1 93 ? -17.295 3.231 32.024 1.00 54.59 93 GLU A C 1
ATOM 760 O O . GLU A 1 93 ? -17.435 2.299 32.815 1.00 54.59 93 GLU A O 1
ATOM 765 N N . VAL A 1 94 ? -16.922 4.459 32.413 1.00 47.53 94 VAL A N 1
ATOM 766 C CA . VAL A 1 94 ? -16.669 4.892 33.801 1.00 47.53 94 VAL A CA 1
ATOM 767 C C . VAL A 1 94 ? -17.707 5.918 34.232 1.00 47.53 94 VAL A C 1
ATOM 769 O O . VAL A 1 94 ? -17.994 6.828 33.422 1.00 47.53 94 VAL A O 1
#

Secondary structure (DSSP, 8-state):
-TT-TT--HHHHHIIIIIHHHHTTSHHHHHHHHHHHHHHHHHHHHHHHHHTT-HHHHHHHHHHHHHHHHHHHHHHHHHHHHHHHHHHHHHHH--

Foldseek 3Di:
DLPDPPDDPVVCCLVPVCCVVQVPPPLSVVLVVLVVLLSVLVVVLVVCVVVVVVVSNVVSVVVNVVSVVSNVVSVVVSVVVVVVVVVVVVVVVD